Protein AF-A0A2P6TQI7-F1 (afdb_monomer_lite)

Sequence (156 aa):
MADMRVVPPLQAPTISEVVLCDHRNTLTLFAHFFKAAAAAEAATAAGSEASPERLMLKLSAGALALDFHLHAKAEEQVMYPALQAHCGPEGALLAEHAGREHRELSREVDAVLGILLEDHDRLLAGQPMPVAELLVKRRQLIKRMQELEQVSRQQG

Secondary structure (DSSP, 8-state):
------PPPPPPPPHHHHHHHHHHHHHHHHHHHHHHHHHHHHHHHTT-TT-HHHHHHHHHHHHHHHHHHHHHHHIIIIIHHHHHHHHHHHHHHHHHHHHHHHHHHHHHHHHHHHHHHHHHHHHHTT-PPPHHHHHHHHHHHHHHHHHHHHHHHHH-

pLDDT: mean 83.98, std 9.35, range [51.78, 96.88]

Structure (mmCIF, N/CA/C/O backbone):
data_AF-A0A2P6TQI7-F1
#
_entry.id   AF-A0A2P6TQI7-F1
#
loop_
_atom_site.group_PDB
_atom_site.id
_atom_site.type_symbol
_atom_site.label_atom_id
_atom_site.label_alt_id
_atom_site.label_comp_id
_atom_site.label_asym_id
_atom_site.label_entity_id
_atom_site.label_seq_id
_atom_site.pdbx_PDB_ins_code
_atom_site.Cartn_x
_atom_site.Cartn_y
_atom_site.Cartn_z
_atom_site.occupancy
_atom_site.B_iso_or_equiv
_atom_site.auth_seq_id
_atom_site.auth_comp_id
_atom_site.auth_asym_id
_atom_site.auth_atom_id
_atom_site.pdbx_PDB_model_num
ATOM 1 N N . MET A 1 1 ? -5.083 -50.740 14.138 1.00 52.41 1 MET A N 1
ATOM 2 C CA . MET A 1 1 ? -6.060 -49.635 14.231 1.00 52.41 1 MET A CA 1
ATOM 3 C C . MET A 1 1 ? -5.267 -48.407 14.633 1.00 52.41 1 MET A C 1
ATOM 5 O O . MET A 1 1 ? -4.594 -48.470 15.652 1.00 52.41 1 MET A O 1
ATOM 9 N N . ALA A 1 2 ? -5.196 -47.398 13.765 1.00 59.62 2 ALA A N 1
ATOM 10 C CA . ALA A 1 2 ? -4.386 -46.209 14.012 1.00 59.62 2 ALA A CA 1
ATOM 11 C C . ALA A 1 2 ? -5.034 -45.368 15.118 1.00 59.62 2 ALA A C 1
ATOM 13 O O . ALA A 1 2 ? -6.230 -45.092 15.070 1.00 59.62 2 ALA A O 1
ATOM 14 N N . ASP A 1 3 ? -4.228 -45.020 16.111 1.00 66.50 3 ASP A N 1
ATOM 15 C CA . ASP A 1 3 ? -4.579 -44.203 17.264 1.00 66.50 3 ASP A CA 1
ATOM 16 C C . ASP A 1 3 ? -4.924 -42.779 16.787 1.00 66.50 3 ASP A C 1
ATOM 18 O O . ASP A 1 3 ? -4.042 -41.990 16.435 1.00 66.50 3 ASP A O 1
ATOM 22 N N . MET A 1 4 ? -6.221 -42.474 16.665 1.00 60.97 4 MET A N 1
ATOM 23 C CA . MET A 1 4 ? -6.705 -41.137 16.316 1.00 60.97 4 MET A CA 1
ATOM 24 C C . MET A 1 4 ? -6.465 -40.208 17.505 1.00 60.97 4 MET A C 1
ATOM 26 O O . MET A 1 4 ? -7.307 -40.069 18.390 1.00 60.97 4 MET A O 1
ATOM 30 N N . ARG A 1 5 ? -5.301 -39.554 17.520 1.00 74.62 5 ARG A N 1
ATOM 31 C CA . ARG A 1 5 ? -5.011 -38.478 18.469 1.00 74.62 5 ARG A CA 1
ATOM 32 C C . ARG A 1 5 ? -6.044 -37.367 18.293 1.00 74.62 5 ARG A C 1
ATOM 34 O O . ARG A 1 5 ? -6.116 -36.747 17.234 1.00 74.62 5 ARG A O 1
ATOM 41 N N . VAL A 1 6 ? -6.826 -37.119 19.340 1.00 74.69 6 VAL A N 1
ATOM 42 C CA . VAL A 1 6 ? -7.716 -35.959 19.427 1.00 74.69 6 VAL A CA 1
ATOM 43 C C . VAL A 1 6 ? -6.838 -34.711 19.433 1.00 74.69 6 VAL A C 1
ATOM 45 O O . VAL A 1 6 ? -6.113 -34.458 20.394 1.00 74.69 6 VAL A O 1
ATOM 48 N N . VAL A 1 7 ? -6.857 -33.959 18.334 1.00 76.62 7 VAL A N 1
ATOM 49 C CA . VAL A 1 7 ? -6.200 -32.652 18.260 1.00 76.62 7 VAL A CA 1
ATOM 50 C C . VAL A 1 7 ? -7.080 -31.664 19.034 1.00 76.62 7 VAL A C 1
ATOM 52 O O . VAL A 1 7 ? -8.278 -31.594 18.746 1.00 76.62 7 VAL A O 1
ATOM 55 N N . PRO A 1 8 ? -6.541 -30.930 20.025 1.00 73.88 8 PRO A N 1
ATOM 56 C CA . PRO A 1 8 ? -7.300 -29.895 20.715 1.00 73.88 8 PRO A CA 1
ATOM 57 C C . PRO A 1 8 ? -7.864 -28.881 19.708 1.00 73.88 8 PRO A C 1
ATOM 59 O O . PRO A 1 8 ? -7.187 -28.581 18.720 1.00 73.88 8 PRO A O 1
ATOM 62 N N . PRO A 1 9 ? -9.071 -28.333 19.934 1.00 74.88 9 PRO A N 1
ATOM 63 C CA . PRO A 1 9 ? -9.595 -27.281 19.076 1.00 74.88 9 PRO A CA 1
ATOM 64 C C . PRO A 1 9 ? -8.632 -26.091 19.091 1.00 74.88 9 PRO A C 1
ATOM 66 O O . PRO A 1 9 ? -8.194 -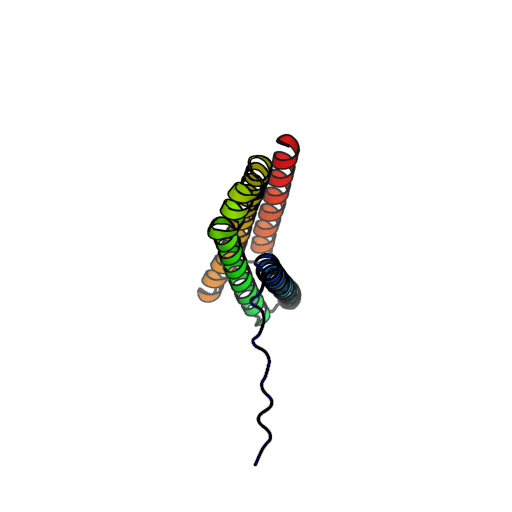25.650 20.155 1.00 74.88 9 PRO A O 1
ATOM 69 N N . LEU A 1 10 ? -8.283 -25.595 17.904 1.00 81.06 10 LEU A N 1
ATOM 70 C CA . LEU A 1 10 ? -7.442 -24.411 17.773 1.00 81.06 10 LEU A CA 1
ATOM 71 C C . LEU A 1 10 ? -8.165 -23.218 18.405 1.00 81.06 10 LEU A C 1
ATOM 73 O O . LEU A 1 10 ? -9.340 -22.974 18.122 1.00 81.06 10 LEU A O 1
ATOM 77 N N . GLN A 1 11 ? -7.461 -22.483 19.264 1.00 85.88 11 GLN A N 1
ATOM 78 C CA . GLN A 1 11 ? -7.953 -21.212 19.777 1.00 85.88 11 GLN A CA 1
ATOM 79 C C . GLN A 1 11 ? -8.129 -20.237 18.606 1.00 85.88 11 GLN A C 1
ATOM 81 O O . GLN A 1 11 ? -7.256 -20.138 17.742 1.00 85.88 11 GLN A O 1
ATOM 86 N N . ALA A 1 12 ? -9.262 -19.533 18.571 1.00 87.94 12 ALA A N 1
ATOM 87 C CA . ALA A 1 12 ? -9.490 -18.500 17.570 1.00 87.94 12 ALA A CA 1
ATOM 88 C C . ALA A 1 12 ? -8.475 -17.354 17.754 1.00 87.94 12 ALA A C 1
ATOM 90 O O . ALA A 1 12 ? -8.215 -16.971 18.900 1.00 87.94 12 ALA A O 1
ATOM 91 N N . PRO A 1 13 ? -7.915 -16.804 16.663 1.00 88.44 13 PRO A N 1
ATOM 92 C CA . PRO A 1 13 ? -6.970 -15.706 16.760 1.00 88.44 13 PRO A CA 1
ATOM 93 C C . PRO A 1 13 ? -7.659 -14.453 17.303 1.00 88.44 13 PRO A C 1
ATOM 95 O O . PRO A 1 13 ? -8.825 -14.171 17.014 1.00 88.44 13 PRO A O 1
ATOM 98 N N . THR A 1 14 ? -6.915 -13.683 18.081 1.00 90.75 14 THR A N 1
ATOM 99 C CA . THR A 1 14 ? -7.299 -12.333 18.479 1.00 90.75 14 THR A CA 1
ATOM 100 C C . THR A 1 14 ? -7.212 -11.387 17.286 1.00 90.75 14 THR A C 1
ATOM 102 O O . THR A 1 14 ? -6.463 -11.610 16.334 1.00 90.75 14 THR A O 1
ATOM 105 N N . ILE A 1 15 ? -7.943 -10.276 17.353 1.00 87.44 15 ILE A N 1
ATOM 106 C CA . ILE A 1 15 ? -7.897 -9.246 16.311 1.00 87.44 15 ILE A CA 1
ATOM 107 C C . ILE A 1 15 ? -6.468 -8.699 16.142 1.00 87.44 15 ILE A C 1
ATOM 109 O O . ILE A 1 15 ? -6.000 -8.535 15.021 1.00 87.44 15 ILE A O 1
ATOM 113 N N . SER A 1 16 ? -5.738 -8.497 17.243 1.00 86.94 16 SER A N 1
ATOM 114 C CA . SER A 1 16 ? -4.344 -8.047 17.198 1.00 86.94 16 SER A CA 1
ATOM 115 C C . SER A 1 16 ? -3.422 -9.041 16.485 1.00 86.94 16 SER A C 1
ATOM 117 O O . SER A 1 16 ? -2.530 -8.620 15.757 1.00 86.94 16 SER A O 1
ATOM 119 N N . GLU A 1 17 ? -3.631 -10.351 16.646 1.00 91.44 17 GLU A N 1
ATOM 120 C CA . GLU A 1 17 ? -2.864 -11.369 15.913 1.00 91.44 17 GLU A CA 1
ATOM 121 C C . GLU A 1 17 ? -3.170 -11.352 14.414 1.00 91.44 17 GLU A C 1
ATOM 123 O O . GLU A 1 17 ? -2.249 -11.500 13.610 1.00 91.44 17 GLU A O 1
ATOM 128 N N . VAL A 1 18 ? -4.432 -11.128 14.035 1.00 89.62 18 VAL A N 1
ATOM 129 C CA . VAL A 1 18 ? -4.831 -10.980 12.627 1.00 89.62 18 VAL A CA 1
ATOM 130 C C . VAL A 1 18 ? -4.174 -9.744 12.011 1.00 89.62 18 VAL A C 1
ATOM 132 O O . VAL A 1 18 ? -3.516 -9.869 10.983 1.00 89.62 18 VAL A O 1
ATOM 135 N N . VAL A 1 19 ? -4.252 -8.587 12.675 1.00 88.62 19 VAL A N 1
ATOM 136 C CA . VAL A 1 19 ? -3.622 -7.334 12.214 1.00 88.62 19 VAL A CA 1
ATOM 137 C C . VAL A 1 19 ? -2.102 -7.485 12.095 1.00 88.62 19 VAL A C 1
ATOM 139 O O . VAL A 1 19 ? -1.509 -7.098 11.093 1.00 88.62 19 VAL A O 1
ATOM 142 N N . LEU A 1 20 ? -1.447 -8.118 13.076 1.00 90.31 20 LEU A N 1
ATOM 143 C CA . LEU A 1 20 ? -0.006 -8.381 13.011 1.00 90.31 20 LEU A CA 1
ATOM 144 C C . LEU A 1 20 ? 0.373 -9.324 11.865 1.00 90.31 20 LEU A C 1
ATOM 146 O O . LEU A 1 20 ? 1.453 -9.183 11.287 1.00 90.31 20 LEU A O 1
ATOM 150 N N . CYS A 1 21 ? -0.473 -10.307 11.557 1.00 90.69 21 CYS A N 1
ATOM 151 C CA . CYS A 1 21 ? -0.273 -11.176 10.405 1.00 90.69 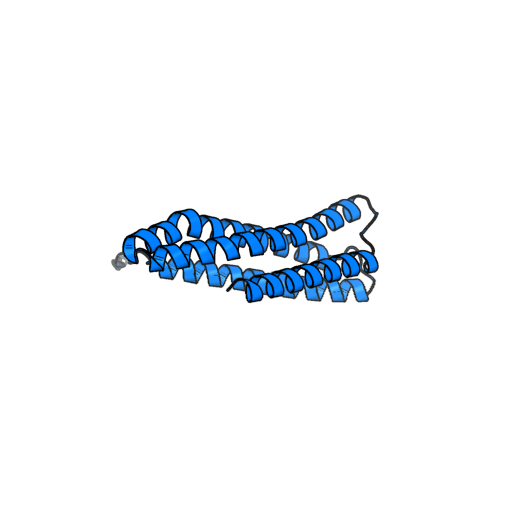21 CYS A CA 1
ATOM 152 C C . CYS A 1 21 ? -0.374 -10.381 9.098 1.00 90.69 21 CYS A C 1
ATOM 154 O O . CYS A 1 21 ? 0.496 -10.525 8.240 1.00 90.69 21 CYS A O 1
ATOM 156 N N . ASP A 1 22 ? -1.376 -9.512 8.983 1.00 91.62 22 ASP A N 1
ATOM 157 C CA . ASP A 1 22 ? -1.557 -8.613 7.842 1.00 91.62 22 ASP A CA 1
ATOM 158 C C . ASP A 1 22 ? -0.338 -7.710 7.648 1.00 91.62 22 ASP A C 1
ATOM 160 O O . ASP A 1 22 ? 0.278 -7.731 6.588 1.00 91.62 22 ASP A O 1
ATOM 164 N N . HIS A 1 23 ? 0.127 -7.036 8.704 1.00 89.62 23 HIS A N 1
ATOM 165 C CA . HIS A 1 23 ? 1.322 -6.191 8.631 1.00 89.62 23 HIS A CA 1
ATOM 166 C C . HIS A 1 23 ? 2.553 -6.958 8.130 1.00 89.62 23 HIS A C 1
ATOM 168 O O . HIS A 1 23 ? 3.345 -6.435 7.346 1.00 89.62 23 HIS A O 1
ATOM 174 N N . ARG A 1 24 ? 2.737 -8.217 8.554 1.00 90.88 24 ARG A N 1
ATOM 175 C CA . ARG A 1 24 ? 3.839 -9.062 8.062 1.00 90.88 24 ARG A CA 1
ATOM 176 C C . ARG A 1 24 ? 3.691 -9.386 6.576 1.00 90.88 24 ARG A C 1
ATOM 178 O O . ARG A 1 24 ? 4.701 -9.398 5.865 1.00 90.88 24 ARG A O 1
ATOM 185 N N . ASN A 1 25 ? 2.470 -9.628 6.107 1.00 89.88 25 ASN A N 1
ATOM 186 C CA . ASN A 1 25 ? 2.190 -9.850 4.691 1.00 89.88 25 ASN A CA 1
ATOM 187 C C . ASN A 1 25 ? 2.480 -8.585 3.874 1.00 89.88 25 ASN A C 1
ATOM 189 O O . ASN A 1 25 ? 3.256 -8.655 2.918 1.00 89.88 25 ASN A O 1
ATOM 193 N N . THR A 1 26 ? 1.988 -7.424 4.308 1.00 87.75 26 THR A N 1
ATOM 194 C CA . THR A 1 26 ? 2.248 -6.135 3.653 1.00 87.75 26 THR A CA 1
ATOM 195 C C . THR A 1 26 ? 3.746 -5.829 3.591 1.00 87.75 26 THR A C 1
ATOM 197 O O . THR A 1 26 ? 4.273 -5.485 2.533 1.00 87.75 26 THR A O 1
ATOM 200 N N . LEU A 1 27 ? 4.489 -6.035 4.687 1.00 86.69 27 LEU A N 1
ATOM 201 C CA . LEU A 1 27 ? 5.950 -5.864 4.711 1.00 86.69 27 LEU A CA 1
ATOM 202 C C . LEU A 1 27 ? 6.670 -6.811 3.740 1.00 86.69 27 LEU A C 1
ATOM 204 O O . LEU A 1 27 ? 7.652 -6.427 3.099 1.00 86.69 27 LEU A O 1
ATOM 208 N N . THR A 1 28 ? 6.176 -8.040 3.599 1.00 89.06 28 THR A N 1
ATOM 209 C CA . THR A 1 28 ? 6.705 -9.006 2.628 1.00 89.06 28 THR A CA 1
ATOM 210 C C . THR A 1 28 ? 6.472 -8.519 1.195 1.00 89.06 28 THR A C 1
ATOM 212 O O . THR A 1 28 ? 7.384 -8.576 0.367 1.00 89.06 28 THR A O 1
ATOM 215 N N . LEU A 1 29 ? 5.294 -7.963 0.902 1.00 87.50 29 LEU A N 1
ATOM 216 C CA . LEU A 1 29 ? 4.985 -7.369 -0.401 1.00 87.50 29 LEU A CA 1
ATOM 217 C C . LEU A 1 29 ? 5.856 -6.144 -0.702 1.00 87.50 29 LEU A C 1
ATOM 219 O O . LEU A 1 29 ? 6.369 -6.036 -1.816 1.00 87.50 29 LEU A O 1
ATOM 223 N N . PHE A 1 30 ? 6.119 -5.283 0.285 1.00 86.00 30 PHE A N 1
ATOM 224 C CA . PHE A 1 30 ? 7.093 -4.194 0.147 1.00 86.00 30 PHE A CA 1
ATOM 225 C C . PHE A 1 30 ? 8.482 -4.718 -0.228 1.00 86.00 30 PHE A C 1
ATOM 227 O O . PHE A 1 30 ? 9.105 -4.210 -1.161 1.00 86.00 30 PHE A O 1
ATOM 234 N N . ALA A 1 31 ? 8.969 -5.763 0.448 1.00 83.44 31 ALA A N 1
ATOM 235 C CA . ALA A 1 31 ? 10.268 -6.356 0.136 1.00 83.44 31 ALA A CA 1
ATOM 236 C C . ALA A 1 31 ? 10.324 -6.903 -1.303 1.00 83.44 31 ALA A C 1
ATOM 238 O O . ALA A 1 31 ? 11.313 -6.693 -2.012 1.00 83.44 31 ALA A O 1
ATOM 239 N N . HIS A 1 32 ? 9.255 -7.561 -1.764 1.00 85.94 32 HIS A N 1
ATOM 240 C CA . HIS A 1 32 ? 9.143 -8.025 -3.147 1.00 85.94 32 HIS A CA 1
ATOM 241 C C . HIS A 1 32 ? 9.115 -6.870 -4.149 1.00 85.94 32 HIS A C 1
ATOM 243 O O . HIS A 1 32 ? 9.852 -6.911 -5.137 1.00 85.94 32 HIS A O 1
ATOM 249 N N . PHE A 1 33 ? 8.334 -5.827 -3.871 1.00 87.50 33 PHE A N 1
ATOM 250 C CA . PHE A 1 33 ? 8.271 -4.621 -4.687 1.00 87.50 33 PHE A CA 1
ATOM 251 C C . PHE A 1 33 ? 9.646 -3.955 -4.821 1.00 87.50 33 PHE A C 1
ATOM 253 O O . PHE A 1 33 ? 10.100 -3.727 -5.941 1.00 87.50 33 PHE A O 1
ATOM 260 N N . PHE A 1 34 ? 10.359 -3.718 -3.716 1.00 85.75 34 PHE A N 1
ATOM 261 C CA . PHE A 1 34 ? 11.685 -3.095 -3.759 1.00 85.75 34 PHE A CA 1
ATOM 262 C C . PHE A 1 34 ? 12.714 -3.955 -4.494 1.00 85.75 34 PHE A C 1
ATOM 264 O O . PHE A 1 34 ? 13.519 -3.431 -5.266 1.00 85.75 34 PHE A O 1
ATOM 271 N N . LYS A 1 35 ? 12.664 -5.280 -4.319 1.00 85.56 35 LYS A N 1
ATOM 272 C CA . LYS A 1 35 ? 13.525 -6.204 -5.066 1.00 85.56 35 LYS A CA 1
ATOM 273 C C . LYS A 1 35 ? 13.247 -6.143 -6.570 1.00 85.56 35 LYS A C 1
ATOM 275 O O . LYS A 1 35 ? 14.188 -6.117 -7.360 1.00 85.56 35 LYS A O 1
ATOM 280 N N . ALA A 1 36 ? 11.976 -6.108 -6.967 1.00 87.00 36 ALA A N 1
ATOM 281 C CA . ALA A 1 36 ? 11.584 -5.995 -8.367 1.00 87.00 36 ALA A CA 1
ATOM 282 C C . ALA A 1 36 ? 11.962 -4.629 -8.963 1.00 87.00 36 ALA A C 1
ATOM 284 O O . ALA A 1 36 ? 12.437 -4.570 -10.094 1.00 87.00 36 ALA A O 1
ATOM 285 N N . ALA A 1 37 ? 11.828 -3.548 -8.189 1.00 83.94 37 ALA A N 1
ATOM 286 C CA . ALA A 1 37 ? 12.237 -2.205 -8.594 1.00 83.94 37 ALA A CA 1
ATOM 287 C C . ALA A 1 37 ? 13.743 -2.139 -8.877 1.00 83.94 37 ALA A C 1
ATOM 289 O O . ALA A 1 37 ? 14.141 -1.720 -9.960 1.00 83.94 37 ALA A O 1
ATOM 290 N N . ALA A 1 38 ? 14.572 -2.642 -7.958 1.00 81.75 38 ALA A N 1
ATOM 291 C CA . ALA A 1 38 ? 16.022 -2.681 -8.139 1.00 81.75 38 ALA A CA 1
ATOM 292 C C . ALA A 1 38 ? 16.437 -3.516 -9.366 1.00 81.75 38 ALA A C 1
ATOM 294 O O . ALA A 1 38 ? 17.326 -3.124 -10.122 1.00 81.75 38 ALA A O 1
ATOM 295 N N . ALA A 1 39 ? 15.772 -4.652 -9.597 1.00 84.50 39 ALA A N 1
ATOM 296 C CA . ALA A 1 39 ? 16.029 -5.489 -10.766 1.00 84.50 39 ALA A CA 1
ATOM 297 C C . ALA A 1 39 ? 15.637 -4.783 -12.080 1.00 84.50 39 ALA A C 1
ATOM 299 O O . ALA A 1 39 ? 16.390 -4.830 -13.053 1.00 84.50 39 ALA A O 1
ATOM 300 N N . ALA A 1 40 ? 14.501 -4.080 -12.099 1.00 84.06 40 ALA A N 1
ATOM 301 C CA . ALA A 1 40 ? 14.048 -3.310 -13.255 1.00 84.06 40 ALA A CA 1
ATOM 302 C C . ALA A 1 40 ? 14.979 -2.126 -13.566 1.00 84.06 40 ALA A C 1
ATOM 304 O O . ALA A 1 40 ? 15.263 -1.857 -14.735 1.00 84.06 40 ALA A O 1
ATOM 305 N N . GLU A 1 41 ? 15.496 -1.445 -12.540 1.00 82.50 41 GLU A N 1
ATOM 306 C CA . GLU A 1 41 ? 16.502 -0.389 -12.696 1.00 82.50 41 GLU A CA 1
ATOM 307 C C . GLU A 1 41 ? 17.801 -0.937 -13.306 1.00 82.50 41 GLU A C 1
ATOM 309 O O . GLU A 1 41 ? 18.324 -0.363 -14.263 1.00 82.50 41 GLU A O 1
ATOM 314 N N . ALA A 1 42 ? 18.286 -2.084 -12.819 1.00 82.44 42 ALA A N 1
ATOM 315 C CA . ALA A 1 42 ? 19.484 -2.730 -13.354 1.00 82.44 42 ALA A CA 1
ATOM 316 C C . ALA A 1 42 ? 19.306 -3.181 -14.816 1.00 82.44 42 ALA A C 1
ATOM 318 O O . ALA A 1 42 ? 20.186 -2.949 -15.646 1.00 82.44 42 ALA A O 1
ATOM 319 N N . ALA A 1 43 ? 18.157 -3.776 -15.154 1.00 82.62 43 ALA A N 1
ATOM 320 C CA . ALA A 1 43 ? 17.839 -4.191 -16.522 1.00 82.62 43 ALA A CA 1
ATOM 321 C C . ALA A 1 43 ? 17.750 -2.993 -17.480 1.00 82.62 43 ALA A C 1
ATOM 323 O O . ALA A 1 43 ? 18.266 -3.039 -18.599 1.00 82.62 43 ALA A O 1
ATOM 324 N N . THR A 1 44 ? 17.166 -1.890 -17.008 1.00 78.0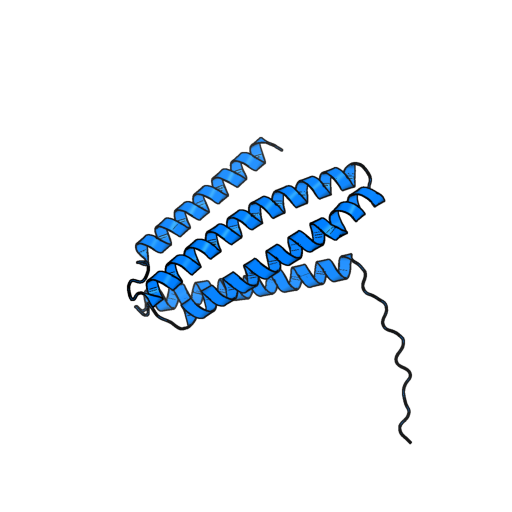0 44 THR A N 1
ATOM 325 C CA . THR A 1 44 ? 17.091 -0.631 -17.753 1.00 78.00 44 THR A CA 1
ATOM 326 C C . THR A 1 44 ? 18.486 -0.064 -18.023 1.00 78.00 44 THR A C 1
ATOM 328 O O . THR A 1 44 ? 18.782 0.319 -19.153 1.00 78.00 44 THR A O 1
ATOM 331 N N . ALA A 1 45 ? 19.379 -0.064 -17.027 1.00 78.56 45 ALA A N 1
ATOM 332 C CA . ALA A 1 45 ? 20.764 0.385 -17.195 1.00 78.56 45 ALA A CA 1
ATOM 333 C C . ALA A 1 45 ? 21.556 -0.471 -18.203 1.00 78.56 45 ALA A C 1
ATOM 335 O O . ALA A 1 45 ? 22.462 0.033 -18.863 1.00 78.56 45 ALA A O 1
ATOM 336 N N . ALA A 1 46 ? 21.189 -1.745 -18.357 1.00 82.50 46 ALA A N 1
ATOM 337 C CA . ALA A 1 46 ? 21.751 -2.656 -19.353 1.00 82.50 46 ALA A CA 1
ATOM 338 C C . ALA A 1 46 ? 21.107 -2.531 -20.753 1.00 82.50 46 ALA A C 1
ATOM 340 O O . ALA A 1 46 ? 21.463 -3.290 -21.654 1.00 82.50 46 ALA A O 1
ATOM 341 N N . GLY A 1 47 ? 20.168 -1.596 -20.955 1.00 77.44 47 GLY A N 1
ATOM 342 C CA . GLY A 1 47 ? 19.494 -1.363 -22.238 1.00 77.44 47 GLY A CA 1
ATOM 343 C C . GLY A 1 47 ? 18.324 -2.309 -22.533 1.00 77.44 47 GLY A C 1
ATOM 344 O O . GLY A 1 47 ? 17.870 -2.381 -23.673 1.00 77.44 47 GLY A O 1
ATOM 345 N N . SER A 1 48 ? 17.823 -3.040 -21.533 1.00 74.62 48 SER A N 1
ATOM 346 C CA . SER A 1 48 ? 16.685 -3.953 -21.684 1.00 74.62 48 SER A CA 1
ATOM 347 C C . SER A 1 48 ? 15.388 -3.270 -21.239 1.00 74.62 48 SER A C 1
ATOM 349 O O . SER A 1 48 ? 14.972 -3.370 -20.086 1.00 74.62 48 SER A O 1
ATOM 351 N N . GLU A 1 49 ? 14.750 -2.522 -22.144 1.00 63.84 49 GLU A N 1
ATOM 352 C CA . GLU A 1 49 ? 13.562 -1.718 -21.802 1.00 63.84 49 GLU A CA 1
ATOM 353 C C . GLU A 1 49 ? 12.268 -2.535 -21.632 1.00 63.84 49 GLU A C 1
ATOM 355 O O . GLU A 1 49 ? 11.370 -2.105 -20.912 1.00 63.84 49 GLU A O 1
ATOM 360 N N . ALA A 1 50 ? 12.175 -3.724 -22.234 1.00 66.38 50 ALA A N 1
ATOM 361 C CA . ALA A 1 50 ? 11.020 -4.627 -22.148 1.00 66.38 50 ALA A CA 1
ATOM 362 C C . ALA A 1 50 ? 11.366 -5.909 -21.371 1.00 66.38 50 ALA A C 1
ATOM 364 O O . ALA A 1 50 ? 11.132 -7.026 -21.832 1.00 66.38 50 ALA A O 1
ATOM 365 N N . SER A 1 51 ? 11.992 -5.745 -20.207 1.00 72.69 51 SER A N 1
ATOM 366 C CA . SER A 1 51 ? 12.525 -6.865 -19.441 1.00 72.69 51 SER A CA 1
ATOM 367 C C . SER A 1 51 ? 11.467 -7.522 -18.526 1.00 72.69 51 SER A C 1
ATOM 369 O O . SER A 1 51 ? 10.545 -6.842 -18.051 1.00 72.69 51 SER A O 1
ATOM 371 N N . PRO A 1 52 ? 11.580 -8.832 -18.230 1.00 82.44 52 PRO A N 1
ATOM 372 C CA . PRO A 1 52 ? 10.724 -9.524 -17.258 1.00 82.44 52 PRO A CA 1
ATOM 373 C C . PRO A 1 52 ? 10.666 -8.833 -15.886 1.00 82.44 52 PRO A C 1
ATOM 375 O O . PRO A 1 52 ? 9.647 -8.873 -15.198 1.00 82.44 52 PRO A O 1
ATOM 378 N N . GLU A 1 53 ? 11.737 -8.146 -15.496 1.00 84.19 53 GLU A N 1
ATOM 379 C CA . GLU A 1 53 ? 11.846 -7.406 -14.242 1.00 84.19 53 GLU A CA 1
ATOM 380 C C . GLU A 1 53 ? 10.843 -6.246 -14.165 1.00 84.19 53 GLU A C 1
ATOM 382 O O . GLU A 1 53 ? 10.256 -6.024 -13.106 1.00 84.19 53 GLU A O 1
ATOM 387 N N . ARG A 1 54 ? 10.558 -5.548 -15.278 1.00 80.62 54 ARG A N 1
ATOM 388 C CA . ARG A 1 54 ? 9.521 -4.495 -15.305 1.00 80.62 54 ARG A CA 1
ATOM 389 C C . ARG A 1 54 ? 8.119 -5.066 -15.124 1.00 80.62 54 ARG A C 1
ATOM 391 O O . ARG A 1 54 ? 7.284 -4.428 -14.484 1.00 80.62 54 ARG A O 1
ATOM 398 N N . LEU A 1 55 ? 7.852 -6.257 -15.662 1.00 82.88 55 LEU A N 1
ATOM 399 C CA . LEU A 1 55 ? 6.586 -6.951 -15.419 1.00 82.88 55 LEU A CA 1
ATOM 400 C C . LEU A 1 55 ? 6.462 -7.337 -13.940 1.00 82.88 55 LEU A C 1
ATOM 402 O O . LEU A 1 55 ? 5.432 -7.076 -13.323 1.00 82.88 55 LEU A O 1
ATOM 406 N N . MET A 1 56 ? 7.526 -7.885 -13.349 1.00 86.31 56 MET A N 1
ATOM 407 C CA . MET A 1 56 ? 7.547 -8.236 -11.927 1.00 86.31 56 MET A CA 1
ATOM 408 C C . MET A 1 56 ? 7.372 -7.020 -11.017 1.00 86.31 56 MET A C 1
ATOM 410 O O . MET A 1 56 ? 6.684 -7.124 -10.001 1.00 86.31 56 MET A O 1
ATOM 414 N N . LEU A 1 57 ? 7.933 -5.864 -11.385 1.00 87.31 57 LEU A N 1
ATOM 415 C CA . LEU A 1 57 ? 7.706 -4.603 -10.680 1.00 87.31 57 LEU A CA 1
ATOM 416 C C . LEU A 1 57 ? 6.221 -4.230 -10.687 1.00 87.31 57 LEU A C 1
ATOM 418 O O . LEU A 1 57 ? 5.662 -3.940 -9.633 1.00 87.31 57 LEU A O 1
ATOM 422 N N . LYS A 1 58 ? 5.564 -4.296 -11.850 1.00 84.75 58 LYS A N 1
ATOM 423 C CA . LYS A 1 58 ? 4.137 -3.966 -12.000 1.00 84.75 58 LYS A CA 1
ATOM 424 C C . LYS A 1 58 ? 3.237 -4.910 -11.210 1.00 84.75 58 LYS A C 1
ATOM 426 O O . LYS A 1 58 ? 2.356 -4.445 -10.493 1.00 84.75 58 LYS A O 1
ATOM 431 N N . LEU A 1 59 ? 3.490 -6.216 -11.292 1.00 87.38 59 LEU A N 1
ATOM 432 C CA . LEU A 1 59 ? 2.739 -7.220 -10.534 1.00 87.38 59 LEU A CA 1
ATOM 433 C C . LEU A 1 59 ? 2.906 -7.023 -9.024 1.00 87.38 59 LEU A C 1
ATOM 435 O O . LEU A 1 59 ? 1.919 -7.033 -8.294 1.00 87.38 59 LEU A O 1
ATOM 439 N N . SER A 1 60 ? 4.137 -6.788 -8.564 1.00 88.19 60 SER A N 1
ATOM 440 C CA . SER A 1 60 ? 4.418 -6.559 -7.141 1.00 88.19 60 SER A CA 1
ATOM 441 C C . SER A 1 60 ? 3.791 -5.256 -6.640 1.00 88.19 60 SER A C 1
ATOM 443 O O . SER A 1 60 ? 3.248 -5.228 -5.541 1.00 88.19 60 SER A O 1
ATOM 445 N N . ALA A 1 61 ? 3.813 -4.195 -7.452 1.00 88.44 61 ALA A N 1
ATOM 446 C CA . ALA A 1 61 ? 3.177 -2.921 -7.127 1.00 88.44 61 ALA A CA 1
ATOM 447 C C . ALA A 1 61 ? 1.651 -3.047 -7.028 1.00 88.44 61 ALA A C 1
ATOM 449 O O . ALA A 1 61 ? 1.058 -2.548 -6.079 1.00 88.44 61 ALA A O 1
ATOM 450 N N . GLY A 1 62 ? 1.021 -3.747 -7.977 1.00 89.19 62 GLY A N 1
ATOM 451 C CA . GLY A 1 62 ? -0.419 -4.001 -7.949 1.00 89.19 62 GLY A CA 1
ATOM 452 C C . GLY A 1 62 ? -0.842 -4.859 -6.756 1.00 89.19 62 GLY A C 1
ATOM 453 O O . GLY A 1 62 ? -1.836 -4.548 -6.107 1.00 89.19 62 GLY A O 1
ATOM 454 N N . ALA A 1 63 ? -0.066 -5.898 -6.430 1.00 89.62 63 ALA A N 1
ATOM 455 C CA . ALA A 1 63 ? -0.319 -6.739 -5.261 1.00 89.62 63 ALA A CA 1
ATOM 456 C C . ALA A 1 63 ? -0.211 -5.946 -3.952 1.00 89.62 63 ALA A C 1
ATOM 458 O O . ALA A 1 63 ? -1.106 -6.031 -3.119 1.00 89.62 63 ALA A O 1
ATOM 459 N N . LEU A 1 64 ? 0.844 -5.137 -3.802 1.00 89.31 64 LEU A N 1
ATOM 460 C CA . LEU A 1 64 ? 1.030 -4.265 -2.643 1.00 89.31 64 LEU A CA 1
ATOM 461 C C . LEU A 1 64 ? -0.102 -3.239 -2.512 1.00 89.31 64 LEU A C 1
ATOM 463 O O . LEU A 1 64 ? -0.610 -3.031 -1.416 1.00 89.31 64 LEU A O 1
ATOM 467 N N . ALA A 1 65 ? -0.513 -2.619 -3.621 1.00 90.69 65 ALA A N 1
ATOM 468 C CA . ALA A 1 65 ? -1.600 -1.650 -3.609 1.00 90.69 65 ALA A CA 1
ATOM 469 C C . ALA A 1 65 ? -2.922 -2.288 -3.173 1.00 90.69 65 ALA A C 1
ATOM 471 O O . ALA A 1 65 ? -3.615 -1.756 -2.310 1.00 90.69 65 ALA A O 1
ATOM 472 N N . LEU A 1 66 ? -3.254 -3.452 -3.738 1.00 91.38 66 LEU A N 1
ATOM 473 C CA . LEU A 1 66 ? -4.459 -4.187 -3.372 1.00 91.38 66 LEU A CA 1
ATOM 474 C C . LEU A 1 66 ? -4.456 -4.580 -1.890 1.00 91.38 66 LEU A C 1
ATOM 476 O O . LEU A 1 66 ? -5.457 -4.370 -1.212 1.00 91.38 66 LEU A O 1
ATOM 480 N N . ASP A 1 67 ? -3.344 -5.131 -1.402 1.00 92.69 67 ASP A N 1
ATOM 481 C CA . ASP A 1 67 ? -3.179 -5.534 -0.003 1.00 92.69 67 ASP A CA 1
ATOM 482 C C . ASP A 1 67 ? -3.356 -4.346 0.947 1.00 92.69 67 ASP A C 1
ATOM 484 O O . ASP A 1 67 ? -4.189 -4.400 1.848 1.00 92.69 67 ASP A O 1
ATOM 488 N N . PHE A 1 68 ? -2.677 -3.228 0.672 1.00 92.25 68 PHE A N 1
ATOM 489 C CA . PHE A 1 68 ? -2.785 -2.012 1.474 1.00 92.25 68 PHE A CA 1
ATOM 490 C C . PHE A 1 68 ? -4.225 -1.480 1.538 1.00 92.25 68 PHE A C 1
ATOM 492 O O . PHE A 1 68 ? -4.726 -1.169 2.617 1.00 92.25 68 PHE A O 1
ATOM 499 N N . HIS A 1 69 ? -4.923 -1.416 0.399 1.00 93.19 69 HIS A N 1
ATOM 500 C CA . HIS A 1 69 ? -6.311 -0.943 0.349 1.00 93.19 69 HIS A CA 1
ATOM 501 C C . HIS A 1 69 ? -7.275 -1.867 1.097 1.00 93.19 69 HIS A C 1
ATOM 503 O O . HIS A 1 69 ? -8.189 -1.394 1.776 1.00 93.19 69 HIS A O 1
ATOM 509 N N . LEU A 1 70 ? -7.093 -3.185 0.980 1.00 92.62 70 LEU A N 1
ATOM 510 C CA . LEU A 1 70 ? -7.903 -4.161 1.709 1.00 92.62 70 LEU A CA 1
ATOM 511 C C . LEU A 1 70 ? -7.655 -4.072 3.215 1.00 92.62 70 LEU A C 1
ATOM 513 O O . LEU A 1 70 ? -8.621 -4.055 3.978 1.00 92.62 70 LEU A O 1
ATOM 517 N N . HIS A 1 71 ? -6.393 -3.950 3.622 1.00 93.56 71 HIS A N 1
ATOM 518 C CA . HIS A 1 71 ? -5.988 -3.776 5.009 1.00 93.56 71 HIS A CA 1
ATOM 519 C C . HIS A 1 71 ? -6.585 -2.498 5.617 1.00 93.56 71 HIS A C 1
ATOM 521 O O . HIS A 1 71 ? -7.313 -2.559 6.608 1.00 93.56 71 HIS A O 1
ATOM 527 N N . ALA A 1 72 ? -6.386 -1.347 4.966 1.00 93.44 72 ALA A N 1
ATOM 528 C CA . ALA A 1 72 ? -6.916 -0.066 5.428 1.00 93.44 72 ALA A CA 1
ATOM 529 C C . ALA A 1 72 ? -8.446 -0.089 5.570 1.00 93.44 72 ALA A C 1
ATOM 531 O O . ALA A 1 72 ? -8.998 0.414 6.551 1.00 93.44 72 ALA A O 1
ATOM 532 N N . LYS A 1 73 ? -9.139 -0.728 4.621 1.00 94.50 73 LYS A N 1
ATOM 533 C CA . LYS A 1 73 ? -10.592 -0.912 4.676 1.00 94.50 73 LYS A CA 1
ATOM 534 C C . LYS A 1 73 ? -11.020 -1.838 5.815 1.00 94.50 73 LYS A C 1
ATOM 536 O O . LYS A 1 73 ? -12.044 -1.581 6.446 1.00 94.50 73 LYS A O 1
ATOM 541 N N . ALA A 1 74 ? -10.277 -2.913 6.074 1.00 92.88 74 ALA A N 1
ATOM 542 C CA . ALA A 1 74 ? -10.566 -3.820 7.180 1.00 92.88 74 ALA A CA 1
ATOM 543 C C . ALA A 1 74 ? -10.433 -3.101 8.531 1.00 92.88 74 ALA A C 1
ATOM 545 O O . ALA A 1 74 ? -11.309 -3.233 9.389 1.00 92.88 74 ALA A O 1
ATOM 546 N N . GLU A 1 75 ? -9.396 -2.280 8.700 1.00 94.62 75 GLU A N 1
ATOM 547 C CA . GLU A 1 75 ? -9.244 -1.466 9.902 1.00 94.62 75 GLU A CA 1
ATOM 548 C C . GLU A 1 75 ? -10.373 -0.443 10.065 1.00 94.62 75 GLU A C 1
ATOM 550 O O . GLU A 1 75 ? -10.957 -0.341 11.145 1.00 94.62 75 GLU A O 1
ATOM 555 N N . GLU A 1 76 ? -10.745 0.255 8.991 1.00 94.94 76 GLU A N 1
ATOM 556 C CA . GLU A 1 76 ? -11.836 1.233 9.018 1.00 94.94 76 GLU A CA 1
ATOM 557 C C . GLU A 1 76 ? -13.178 0.603 9.410 1.00 94.94 76 GLU A C 1
ATOM 559 O O . GLU A 1 76 ? -13.960 1.200 10.151 1.00 94.94 76 GLU A O 1
ATOM 564 N N . GLN A 1 77 ? -13.438 -0.623 8.953 1.00 94.88 77 GLN A N 1
ATOM 565 C CA . GLN A 1 77 ? -14.698 -1.319 9.209 1.00 94.88 77 GLN A CA 1
ATOM 566 C C . GLN A 1 77 ? -14.756 -2.024 10.566 1.00 94.88 77 GLN A C 1
ATOM 568 O O . GLN A 1 77 ? -15.853 -2.231 11.087 1.00 94.88 77 GLN A O 1
ATOM 573 N N . VAL A 1 78 ? -13.611 -2.420 11.126 1.00 93.25 78 VAL A N 1
ATOM 574 C CA . VAL A 1 78 ? -13.561 -3.283 12.316 1.00 93.25 78 VAL A CA 1
ATOM 575 C C . VAL A 1 78 ? -12.761 -2.647 13.446 1.00 93.25 78 VAL A C 1
ATOM 577 O O . VAL A 1 78 ? -13.281 -2.487 14.552 1.00 93.25 78 VAL A O 1
ATOM 580 N N . MET A 1 79 ? -11.513 -2.261 13.182 1.00 94.06 79 MET A N 1
ATOM 581 C CA . MET A 1 79 ? -10.597 -1.767 14.213 1.00 94.06 79 MET A CA 1
ATOM 582 C C . MET A 1 79 ? -11.011 -0.413 14.764 1.00 94.06 79 MET A C 1
ATOM 584 O O . MET A 1 79 ? -11.050 -0.233 15.979 1.00 94.06 79 MET A O 1
ATOM 588 N N . TYR A 1 80 ? -11.333 0.542 13.898 1.00 95.06 80 TYR A N 1
ATOM 589 C CA . TYR A 1 80 ? -11.627 1.912 14.316 1.00 95.06 80 TYR A CA 1
ATOM 590 C C . TYR A 1 80 ? -12.901 1.999 15.168 1.00 95.06 80 TYR A C 1
ATOM 592 O O . TYR A 1 80 ? -12.843 2.616 16.237 1.00 95.06 80 TYR A O 1
ATOM 600 N N . PRO A 1 81 ? -14.016 1.328 14.807 1.00 95.38 81 PRO A N 1
ATOM 601 C CA . PRO A 1 81 ? -15.176 1.235 15.689 1.00 95.38 81 PRO A CA 1
ATOM 602 C C . PRO A 1 81 ? -14.864 0.542 17.019 1.00 95.38 81 PRO A C 1
ATOM 604 O O . PRO A 1 81 ? -15.336 0.990 18.064 1.00 95.38 81 PRO A O 1
ATOM 607 N N . ALA A 1 82 ? -14.055 -0.524 17.010 1.00 93.44 82 ALA A N 1
ATOM 608 C CA . ALA A 1 82 ? -13.675 -1.227 18.234 1.00 93.44 82 ALA A CA 1
ATOM 609 C C . ALA A 1 82 ? -12.834 -0.338 19.167 1.00 93.44 82 ALA A C 1
ATOM 611 O O . ALA A 1 82 ? -13.112 -0.270 20.364 1.00 93.44 82 ALA A O 1
ATOM 612 N N . LEU A 1 83 ? -11.859 0.400 18.628 1.00 93.94 83 LEU A N 1
ATOM 613 C CA . LEU A 1 83 ? -11.062 1.373 19.380 1.00 93.94 83 LEU A CA 1
ATOM 614 C C . LEU A 1 83 ? -11.950 2.449 20.006 1.00 93.94 83 LEU A C 1
ATOM 616 O O . LEU A 1 83 ? -11.831 2.729 21.195 1.00 93.94 83 LEU A O 1
ATOM 620 N N . GLN A 1 84 ? -12.884 3.010 19.238 1.00 95.94 84 GLN A N 1
ATOM 621 C CA . GLN A 1 84 ? -13.841 3.998 19.740 1.00 95.94 84 GLN A CA 1
ATOM 622 C C . GLN A 1 84 ? -14.720 3.436 20.864 1.00 95.94 84 GLN A C 1
ATOM 624 O O . GLN A 1 84 ? -14.885 4.076 21.902 1.00 95.94 84 GLN A O 1
ATOM 629 N N . ALA A 1 85 ? -15.258 2.228 20.683 1.00 96.38 85 ALA A N 1
ATOM 630 C CA . ALA A 1 85 ? -16.152 1.599 21.650 1.00 96.38 85 ALA A CA 1
ATOM 631 C C . ALA A 1 85 ? -15.446 1.225 22.963 1.00 96.38 85 ALA A C 1
ATOM 633 O O . ALA A 1 85 ? -16.038 1.356 24.034 1.00 96.38 85 ALA A O 1
ATOM 634 N N . HIS A 1 86 ? -14.193 0.764 22.895 1.00 96.12 86 HIS A N 1
ATOM 635 C CA . HIS A 1 86 ? -13.465 0.246 24.057 1.00 96.12 86 HIS A CA 1
ATOM 636 C C . HIS A 1 86 ? -12.549 1.271 24.735 1.00 96.12 86 HIS A C 1
ATOM 638 O O . HIS A 1 86 ? -12.303 1.151 25.934 1.00 96.12 86 HIS A O 1
ATOM 644 N N . CYS A 1 87 ? -12.063 2.278 24.004 1.00 96.25 87 CYS A N 1
ATOM 645 C CA . CYS A 1 87 ? -11.130 3.289 24.513 1.00 96.25 87 CYS A CA 1
ATOM 646 C C . CYS A 1 87 ? -11.735 4.704 24.558 1.00 96.25 87 CYS A C 1
ATOM 648 O O . CYS A 1 87 ? -11.055 5.652 24.949 1.00 96.25 87 CYS A O 1
ATOM 650 N N . GLY A 1 88 ? -13.005 4.877 24.173 1.00 95.81 88 GLY A N 1
ATOM 651 C CA . GLY A 1 88 ? -13.716 6.150 24.283 1.00 95.81 88 GLY A CA 1
ATOM 652 C C . GLY A 1 88 ? -13.080 7.268 23.438 1.00 95.81 88 GLY A C 1
ATOM 653 O O . GLY A 1 88 ? -12.695 7.022 22.292 1.00 95.81 88 GLY A O 1
ATOM 654 N N . PRO A 1 89 ? -12.962 8.505 23.966 1.00 96.88 89 PRO A N 1
ATOM 655 C CA . PRO A 1 89 ? -12.433 9.644 23.209 1.00 96.88 89 PRO A CA 1
ATOM 656 C C . PRO A 1 89 ? -11.004 9.450 22.691 1.00 96.88 89 PRO A C 1
ATOM 658 O O . PRO A 1 89 ? -10.704 9.854 21.571 1.00 96.88 89 PRO A O 1
ATOM 661 N N . GLU A 1 90 ? -10.130 8.803 23.465 1.00 96.38 90 GLU A N 1
ATOM 662 C CA . GLU A 1 90 ? -8.755 8.516 23.032 1.00 96.38 90 GLU A CA 1
ATOM 663 C C . GLU A 1 90 ? -8.744 7.538 21.852 1.00 96.38 90 GLU A C 1
ATOM 665 O O . GLU A 1 90 ? -8.051 7.760 20.860 1.00 96.38 90 GLU A O 1
ATOM 670 N N . GLY A 1 91 ? -9.586 6.501 21.913 1.00 96.69 91 GLY A N 1
ATOM 671 C CA . GLY A 1 91 ? -9.786 5.571 20.802 1.00 96.69 91 GLY A CA 1
ATOM 672 C C . GLY A 1 91 ? -10.318 6.252 19.543 1.00 96.69 91 GLY A C 1
ATOM 673 O O . GLY A 1 91 ? -9.892 5.919 18.440 1.00 96.69 91 GLY A O 1
ATOM 674 N N . ALA A 1 92 ? -11.208 7.236 19.697 1.00 96.75 92 ALA A N 1
ATOM 675 C CA . ALA A 1 92 ? -11.717 8.032 18.583 1.00 96.75 92 ALA A CA 1
ATOM 676 C C . ALA A 1 92 ? -10.635 8.890 17.925 1.00 96.75 92 ALA A C 1
ATOM 678 O O . ALA A 1 92 ? -10.546 8.898 16.699 1.00 96.75 92 ALA A O 1
ATOM 679 N N . LEU A 1 93 ? -9.786 9.548 18.717 1.00 96.81 93 LEU A N 1
ATOM 680 C CA . LEU A 1 93 ? -8.664 10.334 18.199 1.00 96.81 93 LEU A CA 1
ATOM 681 C C . LEU A 1 93 ? -7.661 9.458 17.441 1.00 96.81 93 LEU A C 1
ATOM 683 O O . LEU A 1 93 ? -7.227 9.829 16.351 1.00 96.81 93 LEU A O 1
ATOM 687 N N . LEU A 1 94 ? -7.332 8.280 17.982 1.00 95.44 94 LEU A N 1
ATOM 688 C CA . LEU A 1 94 ? -6.442 7.320 17.324 1.00 95.44 94 LEU A CA 1
ATOM 689 C C . LEU A 1 94 ? -7.036 6.802 16.011 1.00 95.44 94 LEU A C 1
ATOM 691 O O . LEU A 1 94 ? -6.356 6.811 14.990 1.00 95.44 94 LEU A O 1
ATOM 695 N N . ALA A 1 95 ? -8.309 6.403 16.021 1.00 96.00 95 ALA A N 1
ATOM 696 C CA . ALA A 1 95 ? -9.022 5.957 14.827 1.00 96.00 95 ALA A CA 1
ATOM 697 C C . ALA A 1 95 ? -9.082 7.045 13.742 1.00 96.00 95 ALA A C 1
ATOM 699 O O . ALA A 1 95 ? -8.873 6.768 12.562 1.00 96.00 95 ALA A O 1
ATOM 700 N N . GLU A 1 96 ? -9.357 8.293 14.125 1.00 96.56 96 GLU A N 1
ATOM 701 C CA . GLU A 1 96 ? -9.398 9.409 13.183 1.00 96.56 96 GLU A CA 1
ATOM 702 C C . GLU A 1 96 ? -8.016 9.683 12.581 1.00 96.56 96 GLU A C 1
ATOM 704 O O . GLU A 1 96 ? -7.895 9.872 11.368 1.00 96.56 96 GLU A O 1
ATOM 709 N N . HIS A 1 97 ? -6.977 9.677 13.418 1.00 94.94 97 HIS A N 1
ATOM 710 C CA . HIS A 1 97 ? -5.600 9.871 12.988 1.00 94.94 97 HIS A CA 1
ATOM 711 C C . HIS A 1 97 ? -5.147 8.770 12.025 1.00 94.94 97 HIS A C 1
ATOM 713 O O . HIS A 1 97 ? -4.749 9.102 10.908 1.00 94.94 97 HIS A O 1
ATOM 719 N N . ALA A 1 98 ? -5.308 7.497 12.397 1.00 93.38 98 ALA A N 1
ATOM 720 C CA . ALA A 1 98 ? -4.983 6.352 11.545 1.00 93.38 98 ALA A CA 1
ATOM 721 C C . ALA A 1 98 ? -5.759 6.402 10.219 1.00 93.38 98 ALA A C 1
ATOM 723 O O . ALA A 1 98 ? -5.187 6.250 9.141 1.00 93.38 98 ALA A O 1
ATOM 724 N N . GLY A 1 99 ? -7.051 6.742 10.267 1.00 94.38 99 GLY A N 1
ATOM 725 C CA . GLY A 1 99 ? -7.863 6.911 9.065 1.00 94.38 99 GLY A CA 1
ATOM 726 C C . GLY A 1 99 ? -7.373 8.036 8.143 1.00 94.38 99 GLY A C 1
ATOM 727 O O . GLY A 1 99 ? -7.481 7.917 6.921 1.00 94.38 99 GLY A O 1
ATOM 728 N N . ARG A 1 100 ? -6.831 9.140 8.683 1.00 94.69 100 ARG A N 1
ATOM 729 C CA . ARG A 1 100 ? -6.205 10.193 7.860 1.00 94.69 100 ARG A CA 1
ATOM 730 C C . ARG A 1 100 ? -4.936 9.679 7.186 1.00 94.69 100 ARG A C 1
ATOM 732 O O . ARG A 1 100 ? -4.834 9.824 5.969 1.00 94.69 100 ARG A O 1
ATOM 739 N N . GLU A 1 101 ? -4.049 9.034 7.939 1.00 91.44 101 GLU A N 1
ATOM 740 C CA . GLU A 1 101 ? -2.798 8.473 7.411 1.00 91.44 101 GLU A CA 1
ATOM 741 C C . GLU A 1 101 ? -3.063 7.439 6.312 1.00 91.44 101 GLU A C 1
ATOM 743 O O . GLU A 1 101 ? -2.495 7.523 5.223 1.00 91.44 101 GLU A O 1
ATOM 748 N N . HIS A 1 102 ? -4.016 6.529 6.524 1.00 93.44 102 HIS A N 1
ATOM 749 C CA . HIS A 1 102 ? -4.418 5.553 5.514 1.00 93.44 102 HIS A CA 1
ATOM 750 C C . HIS A 1 102 ? -4.936 6.197 4.231 1.00 93.44 102 HIS A C 1
ATOM 752 O O . HIS A 1 102 ? -4.567 5.764 3.139 1.00 93.44 102 HIS A O 1
ATOM 758 N N . ARG A 1 103 ? -5.748 7.258 4.317 1.00 91.31 103 ARG A N 1
ATOM 759 C CA . ARG A 1 103 ? -6.226 7.982 3.125 1.00 91.31 103 ARG A CA 1
ATOM 760 C C . ARG A 1 103 ? -5.117 8.735 2.400 1.00 91.31 103 ARG A C 1
ATOM 762 O O . ARG A 1 103 ? -5.243 8.981 1.200 1.00 91.31 103 ARG A O 1
ATOM 769 N N . GLU A 1 104 ? -4.097 9.195 3.109 1.00 88.94 104 GLU A N 1
ATOM 770 C CA . GLU A 1 104 ? -2.933 9.848 2.507 1.00 88.94 104 GLU A CA 1
ATOM 771 C C . GLU A 1 104 ? -2.067 8.823 1.780 1.00 88.94 104 GLU A C 1
ATOM 773 O O . GLU A 1 104 ? -1.897 8.939 0.566 1.00 88.94 104 GLU A O 1
ATOM 778 N N . LEU A 1 105 ? -1.664 7.754 2.466 1.00 86.38 105 LEU A N 1
ATOM 779 C CA . LEU A 1 105 ? -0.889 6.659 1.883 1.00 86.38 105 LEU A CA 1
ATOM 780 C C . LEU A 1 105 ? -1.611 5.992 0.706 1.00 86.38 105 LEU A C 1
ATOM 782 O O . LEU A 1 105 ? -0.996 5.748 -0.328 1.00 86.38 105 LEU A O 1
ATOM 786 N N . SER A 1 106 ? -2.928 5.779 0.802 1.00 89.88 106 SER A N 1
ATOM 787 C CA . SER A 1 106 ? -3.742 5.232 -0.297 1.00 89.88 106 SER A CA 1
ATOM 788 C C . SER A 1 106 ? -3.610 6.069 -1.571 1.00 89.88 106 SER A C 1
ATOM 790 O O . SER A 1 106 ? -3.409 5.532 -2.657 1.00 89.88 106 SER A O 1
ATOM 792 N N . ARG A 1 107 ? -3.658 7.404 -1.443 1.00 88.25 107 ARG A N 1
ATOM 793 C CA . ARG A 1 107 ? -3.513 8.323 -2.582 1.00 88.25 107 ARG A CA 1
ATOM 794 C C . ARG A 1 107 ? -2.114 8.269 -3.192 1.00 88.25 107 ARG A C 1
ATOM 796 O O . ARG A 1 107 ? -1.975 8.427 -4.404 1.00 88.25 107 ARG A O 1
ATOM 803 N N . GLU A 1 108 ? -1.084 8.066 -2.378 1.00 85.38 108 GLU A N 1
ATOM 804 C CA . GLU A 1 108 ? 0.295 7.926 -2.852 1.00 85.38 108 GLU A CA 1
ATOM 805 C C . GLU A 1 108 ? 0.515 6.601 -3.583 1.00 85.38 108 GLU A C 1
ATOM 807 O O . GLU A 1 108 ? 1.081 6.585 -4.679 1.00 85.38 108 GLU A O 1
ATOM 812 N N . VAL A 1 109 ? 0.004 5.507 -3.018 1.00 86.81 109 VAL A N 1
ATOM 813 C CA . VAL A 1 109 ? 0.010 4.175 -3.630 1.00 86.81 109 VAL A CA 1
ATOM 814 C C . VAL A 1 109 ? -0.701 4.204 -4.984 1.00 86.81 109 VAL A C 1
ATOM 816 O O . VAL A 1 109 ? -0.135 3.750 -5.981 1.00 86.81 109 VAL A O 1
ATOM 819 N N . ASP A 1 110 ? -1.887 4.811 -5.057 1.00 87.06 110 ASP A N 1
ATOM 820 C CA . ASP A 1 110 ? -2.644 4.954 -6.305 1.00 87.06 110 ASP A CA 1
ATOM 821 C C . ASP A 1 110 ? -1.891 5.789 -7.347 1.00 87.06 110 ASP A C 1
ATOM 823 O O . ASP A 1 110 ? -1.887 5.455 -8.534 1.00 87.06 110 ASP A O 1
ATOM 827 N N . ALA A 1 111 ? -1.205 6.854 -6.923 1.00 86.19 111 ALA A N 1
ATOM 828 C CA . ALA A 1 111 ? -0.400 7.675 -7.821 1.00 86.19 111 ALA A CA 1
ATOM 829 C C . ALA A 1 111 ? 0.788 6.893 -8.410 1.00 86.19 111 ALA A C 1
ATOM 831 O O . ALA A 1 111 ? 1.056 6.994 -9.610 1.00 86.19 111 ALA A O 1
ATOM 832 N N . VAL A 1 112 ? 1.480 6.087 -7.597 1.00 83.44 112 VAL A N 1
ATOM 833 C CA . VAL A 1 112 ? 2.558 5.200 -8.068 1.00 83.44 112 VAL A CA 1
ATOM 834 C C . VAL A 1 112 ? 2.014 4.165 -9.047 1.00 83.44 112 VAL A C 1
ATOM 836 O O . VAL A 1 112 ? 2.589 3.975 -10.121 1.00 83.44 112 VAL A O 1
ATOM 839 N N . LEU A 1 113 ? 0.898 3.519 -8.707 1.00 85.44 113 LEU A N 1
ATOM 840 C CA . LEU A 1 113 ? 0.285 2.506 -9.558 1.00 85.44 113 LEU A CA 1
ATOM 841 C C . LEU A 1 113 ? -0.160 3.102 -10.899 1.00 85.44 113 LEU A C 1
ATOM 843 O O . LEU A 1 113 ? 0.099 2.506 -11.942 1.00 85.44 113 LEU A O 1
ATOM 847 N N . GLY A 1 114 ? -0.737 4.305 -10.889 1.00 84.81 114 GLY A N 1
ATOM 848 C CA . GLY A 1 114 ? -1.120 5.031 -12.099 1.00 84.81 114 GLY A CA 1
ATOM 849 C C . GLY A 1 114 ? 0.055 5.258 -13.053 1.00 84.81 114 GLY A C 1
ATOM 850 O O . GLY A 1 114 ? -0.072 5.001 -14.248 1.00 84.81 114 GLY A O 1
ATOM 851 N N . ILE A 1 115 ? 1.225 5.647 -12.534 1.00 84.69 115 ILE A N 1
ATOM 852 C CA . ILE A 1 115 ? 2.448 5.809 -13.342 1.00 84.69 115 ILE A CA 1
ATOM 853 C C . ILE A 1 115 ? 2.881 4.471 -13.960 1.00 84.69 115 ILE A C 1
ATOM 855 O O . ILE A 1 115 ? 3.268 4.417 -15.128 1.00 84.69 115 ILE A O 1
ATOM 859 N N . LEU A 1 116 ? 2.827 3.385 -13.188 1.00 82.62 116 LEU A N 1
ATOM 860 C CA . LEU A 1 116 ? 3.242 2.056 -13.645 1.00 82.62 116 LEU A CA 1
ATOM 861 C C . LEU A 1 116 ? 2.291 1.462 -14.694 1.00 82.62 116 LEU A C 1
ATOM 863 O O . LEU A 1 116 ? 2.751 0.765 -15.606 1.00 82.62 116 LEU A O 1
ATOM 867 N N . LEU A 1 117 ? 0.991 1.738 -14.574 1.00 82.88 117 LEU A N 1
ATOM 868 C CA . LEU A 1 117 ? -0.028 1.353 -15.550 1.00 82.88 117 LEU A CA 1
ATOM 869 C C . LEU A 1 117 ? 0.103 2.167 -16.840 1.00 82.88 117 LEU A C 1
ATOM 871 O O . LEU A 1 117 ? 0.155 1.576 -17.912 1.00 82.88 117 LEU A O 1
ATOM 875 N N . GLU A 1 118 ? 0.284 3.487 -16.749 1.00 84.56 118 GLU A N 1
ATOM 876 C CA . GLU A 1 118 ? 0.546 4.336 -17.920 1.00 84.56 118 GLU A CA 1
ATOM 877 C C . GLU A 1 118 ? 1.785 3.854 -18.692 1.00 84.56 118 GLU A C 1
ATOM 879 O O . GLU A 1 118 ? 1.759 3.728 -19.915 1.00 84.56 118 GLU A O 1
ATOM 884 N N . ASP A 1 119 ? 2.866 3.517 -17.982 1.00 81.38 119 ASP A N 1
ATOM 885 C CA . ASP A 1 119 ? 4.053 2.912 -18.588 1.00 81.38 119 ASP A CA 1
ATOM 886 C C . ASP A 1 119 ? 3.753 1.551 -19.242 1.00 81.38 119 ASP A C 1
ATOM 888 O O . ASP A 1 119 ? 4.357 1.198 -20.253 1.00 81.38 119 ASP A O 1
ATOM 892 N N . HIS A 1 120 ? 2.837 0.756 -18.682 1.00 79.94 120 HIS A N 1
ATOM 893 C CA . HIS A 1 120 ? 2.427 -0.523 -19.266 1.00 79.94 120 HIS A 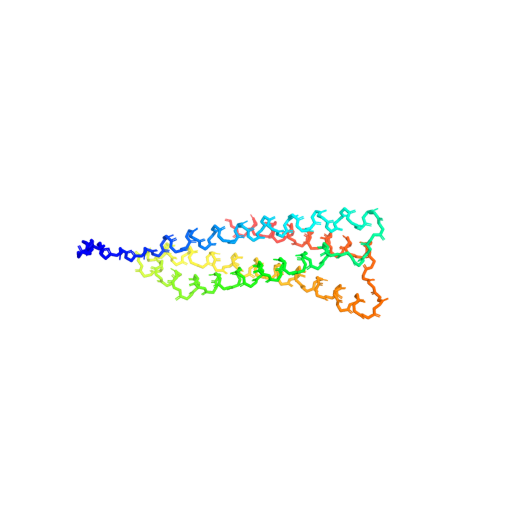CA 1
ATOM 894 C C . HIS A 1 120 ? 1.663 -0.348 -20.570 1.00 79.94 120 HIS A C 1
ATOM 896 O O . HIS A 1 120 ? 2.043 -0.962 -21.565 1.00 79.94 120 HIS A O 1
ATOM 902 N N . ASP A 1 121 ? 0.663 0.524 -20.589 1.00 81.88 121 ASP A N 1
ATOM 903 C CA . ASP A 1 121 ? -0.136 0.792 -21.784 1.00 81.88 121 ASP A CA 1
ATOM 904 C C . ASP A 1 121 ? 0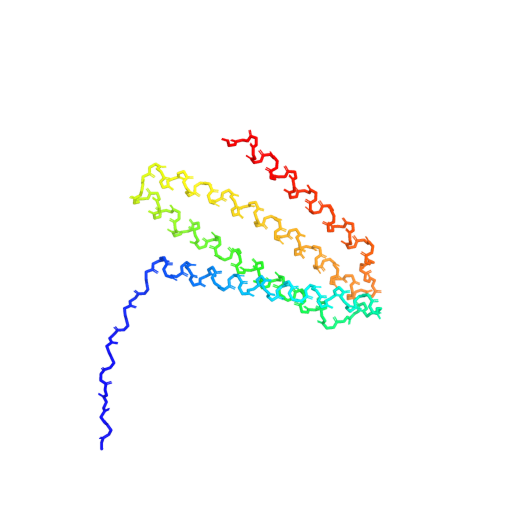.743 1.336 -22.915 1.00 81.88 121 ASP A C 1
ATOM 906 O O . ASP A 1 121 ? 0.645 0.915 -24.068 1.00 81.88 121 ASP A O 1
ATOM 910 N N . ARG A 1 122 ? 1.691 2.208 -22.565 1.00 81.44 122 ARG A N 1
ATOM 911 C CA . ARG A 1 122 ? 2.704 2.743 -23.477 1.00 81.44 122 ARG A CA 1
ATOM 912 C C . ARG A 1 122 ? 3.640 1.671 -24.031 1.00 81.44 122 ARG A C 1
ATOM 914 O O . ARG A 1 122 ? 3.913 1.663 -25.230 1.00 81.44 122 ARG A O 1
ATOM 921 N N . LEU A 1 123 ? 4.098 0.742 -23.193 1.00 77.69 123 LEU A N 1
ATOM 922 C CA . LEU A 1 123 ? 4.867 -0.427 -23.632 1.00 77.69 123 LEU A CA 1
ATOM 923 C C . LEU A 1 123 ? 4.064 -1.307 -24.600 1.00 77.69 123 LEU A C 1
ATOM 925 O O . LEU A 1 123 ? 4.591 -1.691 -25.642 1.00 77.69 123 LEU A O 1
ATOM 929 N N . LEU A 1 124 ? 2.792 -1.586 -24.295 1.00 78.44 124 LEU A N 1
ATOM 930 C CA . LEU A 1 124 ? 1.902 -2.356 -25.172 1.00 78.44 124 LE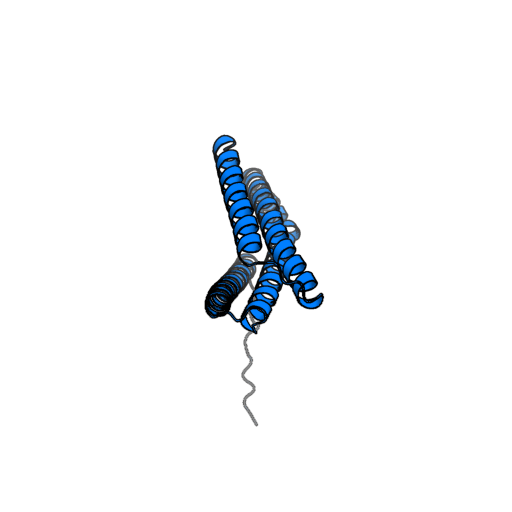U A CA 1
ATOM 931 C C . LEU A 1 124 ? 1.665 -1.660 -26.520 1.00 78.44 124 LEU A C 1
ATOM 933 O O . LEU A 1 124 ? 1.549 -2.328 -27.545 1.00 78.44 124 LEU A O 1
ATOM 937 N N . ALA A 1 125 ? 1.657 -0.327 -26.536 1.00 84.06 125 ALA A N 1
ATOM 938 C CA . ALA A 1 125 ? 1.563 0.484 -27.746 1.00 84.06 125 ALA A CA 1
ATOM 939 C C . ALA A 1 125 ? 2.892 0.611 -28.527 1.00 84.06 125 ALA A C 1
ATOM 941 O O . ALA A 1 125 ? 2.938 1.306 -29.542 1.00 84.06 125 ALA A O 1
ATOM 942 N N . GLY A 1 126 ? 3.982 -0.020 -28.068 1.00 80.00 126 GLY A N 1
ATOM 943 C CA . GLY A 1 126 ? 5.309 0.092 -28.685 1.00 80.00 126 GLY A CA 1
ATOM 944 C C . GLY A 1 126 ? 5.978 1.458 -28.486 1.00 80.00 126 GLY A C 1
ATOM 945 O O . GLY A 1 126 ? 6.916 1.796 -29.204 1.00 80.00 126 GLY A O 1
ATOM 946 N N . GLN A 1 127 ? 5.497 2.253 -27.528 1.00 82.25 127 GLN A N 1
ATOM 947 C CA . GLN A 1 127 ? 5.985 3.595 -27.206 1.00 82.25 127 GLN A CA 1
ATOM 948 C C . GLN A 1 127 ? 6.314 3.707 -25.709 1.00 82.25 127 GLN A C 1
ATOM 950 O O . GLN A 1 127 ? 5.682 4.518 -25.019 1.00 82.25 127 GLN A O 1
ATOM 955 N N . PRO A 1 128 ? 7.265 2.905 -25.183 1.00 74.81 128 PRO A N 1
ATOM 956 C CA . PRO A 1 128 ? 7.586 2.881 -23.756 1.00 74.81 128 PRO A CA 1
ATOM 957 C C . PRO A 1 128 ? 7.832 4.284 -23.201 1.00 74.81 128 PRO A C 1
ATOM 959 O O . PRO A 1 128 ? 8.335 5.166 -23.903 1.00 74.81 128 PRO A O 1
ATOM 962 N N . MET A 1 129 ? 7.484 4.500 -21.929 1.00 76.75 129 MET A N 1
ATOM 963 C CA . MET A 1 129 ? 7.836 5.750 -21.267 1.00 76.75 129 MET A CA 1
ATOM 964 C C . MET A 1 129 ? 9.366 5.843 -21.183 1.00 76.75 129 MET A C 1
ATOM 966 O O . MET A 1 129 ? 9.987 4.961 -20.576 1.00 76.75 129 MET A O 1
ATOM 970 N N . PRO A 1 130 ? 9.994 6.892 -21.754 1.00 77.00 130 PRO A N 1
ATOM 971 C CA . PRO A 1 130 ? 11.429 7.073 -21.643 1.00 77.00 130 PRO A CA 1
ATOM 972 C C . PRO A 1 130 ? 11.844 7.101 -20.176 1.00 77.00 130 PRO A C 1
ATOM 974 O O . PRO A 1 130 ? 11.195 7.739 -19.345 1.00 77.00 130 PRO A O 1
ATOM 977 N N . VAL A 1 131 ? 12.977 6.479 -19.858 1.00 66.00 131 VAL A N 1
ATOM 978 C CA . VAL A 1 131 ? 13.522 6.433 -18.491 1.00 66.00 131 VAL A CA 1
ATOM 979 C C . VAL A 1 131 ? 13.638 7.834 -17.883 1.00 66.00 131 VAL A C 1
ATOM 981 O O . VAL A 1 131 ? 13.323 8.040 -16.714 1.00 66.00 131 VAL A O 1
ATOM 984 N N . ALA A 1 132 ? 14.028 8.828 -18.687 1.00 68.44 132 ALA A N 1
ATOM 985 C CA . ALA A 1 132 ? 14.100 10.222 -18.257 1.00 68.44 132 ALA A CA 1
ATOM 986 C C . ALA A 1 132 ? 12.739 10.768 -17.785 1.00 68.44 132 ALA A C 1
ATOM 988 O O . ALA A 1 132 ? 12.686 11.484 -16.785 1.00 68.44 132 ALA A O 1
ATOM 989 N N . GLU A 1 133 ? 11.650 10.404 -18.465 1.00 76.69 133 GLU A N 1
ATOM 990 C CA . GLU A 1 133 ? 10.284 10.784 -18.100 1.00 76.69 133 GLU A CA 1
ATOM 991 C C . GLU A 1 133 ? 9.842 10.066 -16.815 1.00 76.69 133 GLU A C 1
ATOM 993 O O . GLU A 1 133 ? 9.365 10.718 -15.885 1.00 76.69 133 GLU A O 1
ATOM 998 N N . LEU A 1 134 ? 10.114 8.762 -16.693 1.00 69.81 134 LEU A N 1
ATOM 999 C CA . LEU A 1 134 ? 9.839 7.986 -15.477 1.00 69.81 134 LEU A CA 1
ATOM 1000 C C . LEU A 1 134 ? 10.554 8.585 -14.249 1.00 69.81 134 LEU A C 1
ATOM 1002 O O . LEU A 1 134 ? 9.959 8.757 -13.184 1.00 69.81 134 LEU A O 1
ATOM 1006 N N . LEU A 1 135 ? 11.824 8.974 -14.405 1.00 68.44 135 LEU A N 1
ATOM 1007 C CA . LEU A 1 135 ? 12.611 9.624 -13.354 1.00 68.44 135 LEU A CA 1
ATOM 1008 C C . LEU A 1 135 ? 12.066 11.010 -12.983 1.00 68.44 135 LEU A C 1
ATOM 1010 O O . LEU A 1 135 ? 12.142 11.401 -11.816 1.00 68.44 135 LEU A O 1
ATOM 1014 N N . VAL A 1 136 ? 11.516 11.764 -13.942 1.00 79.25 136 VAL A N 1
ATOM 1015 C CA . VAL A 1 136 ? 10.818 13.029 -13.660 1.00 79.25 136 VAL A CA 1
ATOM 1016 C C . VAL A 1 136 ? 9.558 12.767 -12.840 1.00 79.25 136 VAL A C 1
ATOM 1018 O O . VAL A 1 136 ? 9.407 13.394 -11.790 1.00 79.25 136 VAL A O 1
ATOM 1021 N N . LYS A 1 137 ? 8.711 11.813 -13.250 1.00 77.44 137 LYS A N 1
ATOM 1022 C CA . LYS A 1 137 ? 7.490 11.458 -12.507 1.00 77.44 137 LYS A CA 1
ATOM 1023 C C . LYS A 1 137 ? 7.815 10.975 -11.089 1.00 77.44 137 LYS A C 1
ATOM 1025 O O . LYS A 1 137 ? 7.196 11.433 -10.132 1.00 77.44 137 LYS A O 1
ATOM 1030 N N . ARG A 1 138 ? 8.871 10.169 -10.918 1.00 73.31 138 ARG A N 1
ATOM 1031 C CA . ARG A 1 138 ? 9.382 9.755 -9.598 1.00 73.31 138 ARG A CA 1
ATOM 1032 C C . ARG A 1 138 ? 9.807 10.945 -8.735 1.00 73.31 138 ARG A C 1
ATOM 1034 O O . ARG A 1 138 ? 9.428 11.018 -7.572 1.00 73.31 138 ARG A O 1
ATOM 1041 N N . ARG A 1 139 ? 10.588 11.887 -9.278 1.00 76.50 139 ARG A N 1
ATOM 1042 C CA . ARG A 1 139 ? 11.019 13.086 -8.531 1.00 76.50 139 ARG A CA 1
ATOM 1043 C C . ARG A 1 139 ? 9.841 13.965 -8.119 1.00 76.50 139 ARG A C 1
ATOM 1045 O O . ARG A 1 139 ? 9.844 14.485 -7.009 1.00 76.50 139 ARG A O 1
ATOM 1052 N N . GLN A 1 140 ? 8.849 14.123 -8.993 1.00 79.00 140 GLN A N 1
ATOM 1053 C CA . GLN A 1 140 ? 7.623 14.861 -8.682 1.00 79.00 140 GLN A CA 1
ATOM 1054 C C . GLN A 1 140 ? 6.848 14.199 -7.540 1.00 79.00 140 GLN A C 1
ATOM 1056 O O . GLN A 1 140 ? 6.397 14.897 -6.636 1.00 79.00 140 GLN A O 1
ATOM 1061 N N . LEU A 1 141 ? 6.755 12.866 -7.549 1.00 73.75 141 LEU A N 1
ATOM 1062 C CA . LEU A 1 141 ? 6.119 12.105 -6.479 1.00 73.75 141 LEU A CA 1
ATOM 1063 C C . LEU A 1 141 ? 6.853 12.293 -5.141 1.00 73.75 141 LEU A C 1
ATOM 1065 O O . LEU A 1 141 ? 6.229 12.688 -4.164 1.00 73.75 141 LEU A O 1
ATOM 1069 N N . ILE A 1 142 ? 8.182 12.130 -5.122 1.00 73.31 142 ILE A N 1
ATOM 1070 C CA . ILE A 1 142 ? 9.009 12.344 -3.919 1.00 73.31 142 ILE A CA 1
ATOM 1071 C C . ILE A 1 142 ? 8.831 13.765 -3.370 1.00 73.31 142 ILE A C 1
ATOM 1073 O O . ILE A 1 142 ? 8.652 13.941 -2.168 1.00 73.31 142 ILE A O 1
ATOM 1077 N N . LYS A 1 143 ? 8.853 14.784 -4.239 1.00 79.19 143 LYS A N 1
ATOM 1078 C CA . LYS A 1 143 ? 8.656 16.179 -3.822 1.00 79.19 143 LYS A CA 1
ATOM 1079 C C . LYS A 1 143 ? 7.289 16.372 -3.166 1.00 79.19 143 LYS A C 1
ATOM 1081 O O . LYS A 1 143 ? 7.196 17.026 -2.135 1.00 79.19 143 LYS A O 1
ATOM 1086 N N . ARG A 1 144 ? 6.244 15.772 -3.740 1.00 76.69 144 ARG A N 1
ATOM 1087 C CA . ARG A 1 144 ? 4.881 15.849 -3.210 1.00 76.69 144 ARG A CA 1
ATOM 1088 C C . ARG A 1 144 ? 4.754 15.161 -1.849 1.00 76.69 144 ARG A C 1
ATOM 1090 O O . ARG A 1 144 ? 4.122 15.726 -0.967 1.00 76.69 144 ARG A O 1
ATOM 1097 N N . MET A 1 145 ? 5.396 14.006 -1.660 1.00 71.00 145 MET A N 1
ATOM 1098 C CA . MET A 1 145 ? 5.450 13.321 -0.359 1.00 71.00 145 MET A CA 1
ATOM 1099 C C . MET A 1 145 ? 6.133 14.196 0.704 1.00 71.00 145 MET A C 1
ATOM 1101 O O . MET A 1 145 ? 5.616 14.373 1.800 1.00 71.00 145 MET A O 1
ATOM 1105 N N . GLN A 1 146 ? 7.259 14.829 0.359 1.00 76.69 146 GLN A N 1
ATOM 1106 C CA . GLN A 1 146 ? 7.970 15.739 1.267 1.00 76.69 146 GLN A CA 1
ATOM 1107 C C . GLN A 1 146 ? 7.143 16.979 1.639 1.00 76.69 146 GLN A C 1
ATOM 1109 O O . GLN A 1 146 ? 7.189 17.434 2.780 1.00 76.69 146 GLN A O 1
ATOM 1114 N N . GLU A 1 147 ? 6.388 17.535 0.688 1.00 80.25 147 GLU A N 1
ATOM 1115 C CA . GLU A 1 147 ? 5.470 18.653 0.937 1.00 80.25 147 GLU A CA 1
ATOM 1116 C C . GLU A 1 147 ? 4.335 18.245 1.889 1.00 80.25 147 GLU A C 1
ATOM 1118 O O . GLU A 1 147 ? 4.017 18.992 2.814 1.00 80.25 147 GLU A O 1
ATOM 1123 N N . LEU A 1 148 ? 3.765 17.050 1.712 1.00 68.81 148 LEU A N 1
ATOM 1124 C CA . LEU A 1 148 ? 2.729 16.513 2.599 1.00 68.81 148 LEU A CA 1
ATOM 1125 C C . LEU A 1 148 ? 3.257 16.280 4.021 1.00 68.81 148 LEU A C 1
ATOM 1127 O O . LEU A 1 148 ? 2.614 16.703 4.982 1.00 68.81 148 LEU A O 1
ATOM 1131 N N . GLU A 1 149 ? 4.459 15.713 4.170 1.00 71.50 149 GLU A N 1
ATOM 1132 C CA . GLU A 1 149 ? 5.108 15.562 5.480 1.00 71.50 149 GLU A CA 1
ATOM 1133 C C . GLU A 1 149 ? 5.317 16.911 6.184 1.00 71.50 149 GLU A C 1
ATOM 1135 O O . GLU A 1 149 ? 5.111 17.024 7.394 1.00 71.50 149 GLU A O 1
ATOM 1140 N N . GLN A 1 150 ? 5.720 17.952 5.448 1.00 78.12 150 GLN A N 1
ATOM 1141 C CA . GLN A 1 150 ? 5.901 19.292 6.014 1.00 78.12 150 GLN A CA 1
ATOM 1142 C C . GLN A 1 150 ? 4.581 19.907 6.479 1.00 78.12 150 GLN A C 1
ATOM 1144 O O . GLN A 1 150 ? 4.550 20.519 7.545 1.00 78.12 150 GLN A O 1
ATOM 1149 N N . VAL A 1 151 ? 3.501 19.729 5.714 1.00 72.56 151 VAL A N 1
ATOM 1150 C CA . VAL A 1 151 ? 2.162 20.204 6.091 1.00 72.56 151 VAL A CA 1
ATOM 1151 C C . VAL A 1 151 ? 1.657 19.470 7.333 1.00 72.56 151 VAL A C 1
ATOM 1153 O O . VAL A 1 151 ? 1.175 20.120 8.257 1.00 72.56 151 VAL A O 1
ATOM 1156 N N . SER A 1 152 ? 1.830 18.147 7.400 1.00 66.88 152 SER A N 1
ATOM 1157 C CA . SER A 1 152 ? 1.441 17.341 8.565 1.00 66.88 152 SER A CA 1
ATOM 1158 C C . SER A 1 152 ? 2.155 17.806 9.844 1.00 66.88 152 SER A C 1
ATOM 1160 O O . SER A 1 152 ? 1.515 18.053 10.864 1.00 66.88 152 SER A O 1
ATOM 1162 N N . ARG A 1 153 ? 3.466 18.086 9.769 1.00 74.25 153 ARG A N 1
ATOM 1163 C CA . ARG A 1 153 ? 4.257 18.622 10.899 1.00 74.25 153 ARG A CA 1
ATOM 1164 C C . ARG A 1 153 ? 3.878 20.037 11.343 1.00 74.25 153 ARG A C 1
ATOM 1166 O O . ARG A 1 153 ? 4.294 20.449 12.417 1.00 74.25 153 ARG A O 1
ATOM 1173 N N . GLN A 1 154 ? 3.173 20.804 10.516 1.00 76.38 154 GLN A N 1
ATOM 1174 C CA . GLN A 1 154 ? 2.705 22.151 10.864 1.00 76.38 154 GLN A CA 1
ATOM 1175 C C . GLN A 1 154 ? 1.295 22.149 11.473 1.00 76.38 154 GLN A C 1
ATOM 1177 O O . GLN A 1 154 ? 0.864 23.180 11.987 1.00 76.38 154 GLN A O 1
ATOM 1182 N N . GLN A 1 155 ? 0.571 21.028 11.384 1.00 65.38 155 GLN A N 1
ATOM 1183 C CA . GLN A 1 155 ? -0.817 20.888 11.838 1.00 65.38 155 GLN A CA 1
ATOM 1184 C C . GLN A 1 155 ? -0.976 20.037 13.111 1.00 65.38 155 GLN A C 1
ATOM 1186 O O . GLN A 1 155 ? -2.073 20.020 13.669 1.00 65.38 155 GLN A O 1
ATOM 1191 N N . GLY A 1 156 ? 0.081 19.349 13.556 1.00 51.78 156 GLY A N 1
ATOM 1192 C CA . GLY A 1 156 ? 0.162 18.647 14.847 1.00 51.78 156 GLY A CA 1
ATOM 1193 C C . GLY A 1 156 ? 0.953 19.436 15.880 1.00 51.78 156 GLY A C 1
ATOM 1194 O O . GLY A 1 156 ? 0.603 19.326 17.074 1.00 51.78 156 GLY A O 1
#

Organism: Chlorella sorokiniana (NCBI:txid3076)

Radius of gyration: 20.98 Å; chains: 1; bounding box: 38×72×53 Å

Foldseek 3Di:
DDDPPDDPPDDDDDPVRVLVVLVVVLVVLVVQLVVLVVVQVVCVVVVNPPDVSLVSNLVSLVVSLVSLVVSLVCCLVPVLVVLCVPVPPVSNVVSVVSNVVSVVVNVLSVLVNVLSVVQVVCVVVVRGDPPVNVVVSVVVSVVVVVVVVVVVVVVD

InterPro domains:
  IPR012312 Hemerythrin-like [PF01814] (17-121)